Protein AF-A0A0B7BZ94-F1 (afdb_monomer)

Organism: NCBI:txid1028688

Foldseek 3Di:
DDKDKDKDQDDDPDPPDPSVDPIDIDMDDDDPADPVNVVVVPVVPLVDWDFDADPQQQGDAIDPSRCVVVVHHSVRRGRPHPVVVDDPVVPPD

Nearest PDB structures (foldseek):
  5sy7-assembly1_B  TM=7.381E-01  e=5.274E-01  Mus musculus
  8osk-assembly1_M  TM=7.341E-01  e=1.781E+00  Mus musculus

Radius of gyration: 23.03 Å; Cα contacts (8 Å, |Δi|>4): 106; chains: 1; bounding box: 46×41×57 Å

Structure (mmCIF, N/CA/C/O backbone):
data_AF-A0A0B7BZ94-F1
#
_entry.id   AF-A0A0B7BZ94-F1
#
loop_
_atom_site.group_PDB
_atom_site.id
_atom_site.type_symbol
_atom_site.label_atom_id
_atom_site.label_alt_id
_atom_site.label_comp_id
_atom_site.label_asym_id
_atom_site.label_entity_id
_atom_site.label_seq_id
_atom_site.pdbx_PDB_ins_code
_atom_site.Cartn_x
_atom_site.Cartn_y
_atom_site.Cartn_z
_atom_site.occupancy
_atom_site.B_iso_or_equiv
_atom_site.auth_seq_id
_atom_site.auth_comp_id
_atom_site.auth_asym_id
_atom_site.auth_atom_id
_atom_site.pdbx_PDB_model_num
ATOM 1 N N . MET A 1 1 ? -3.351 0.155 13.625 1.00 69.12 1 MET A N 1
ATOM 2 C CA . MET A 1 1 ? -3.599 1.293 14.537 1.00 69.12 1 MET A CA 1
ATOM 3 C C . MET A 1 1 ? -3.705 0.726 15.943 1.00 69.12 1 MET A C 1
ATOM 5 O O . MET A 1 1 ? -4.323 -0.321 16.069 1.00 69.12 1 MET A O 1
ATOM 9 N N . TYR A 1 2 ? -3.086 1.323 16.965 1.00 80.50 2 TYR A N 1
ATOM 10 C CA . TYR A 1 2 ? -3.307 0.867 18.345 1.00 80.50 2 TYR A CA 1
ATOM 11 C C . TYR A 1 2 ? -4.397 1.733 18.968 1.00 80.50 2 TYR A C 1
ATOM 13 O O . TYR A 1 2 ? -4.257 2.956 19.010 1.00 80.50 2 TYR A O 1
ATOM 21 N N . VAL A 1 3 ? -5.491 1.109 19.402 1.00 89.50 3 VAL A N 1
ATOM 22 C CA . VAL A 1 3 ? -6.649 1.801 19.976 1.00 89.50 3 VAL A CA 1
ATOM 23 C C . VAL A 1 3 ? -6.818 1.341 21.415 1.00 89.50 3 VAL A C 1
ATOM 25 O O . VAL A 1 3 ? -6.921 0.143 21.673 1.00 89.50 3 VAL A O 1
ATOM 28 N N . ARG A 1 4 ? -6.852 2.287 22.358 1.00 91.19 4 ARG A N 1
ATOM 29 C CA . ARG A 1 4 ? -7.090 2.000 23.776 1.00 91.19 4 ARG A CA 1
ATOM 30 C C . ARG A 1 4 ? -8.320 2.759 24.255 1.00 91.19 4 ARG A C 1
ATOM 32 O O . ARG A 1 4 ? -8.349 3.986 24.220 1.00 91.19 4 ARG A O 1
ATOM 39 N N . GLY A 1 5 ? -9.322 2.016 24.713 1.00 93.38 5 GLY A N 1
ATOM 40 C CA . GLY A 1 5 ? -10.567 2.557 25.253 1.00 93.38 5 GLY A CA 1
ATOM 41 C C . GLY A 1 5 ? -10.657 2.407 26.768 1.00 93.38 5 GLY A C 1
ATOM 42 O O . GLY A 1 5 ? -10.207 1.399 27.313 1.00 93.38 5 GLY A O 1
ATOM 43 N N . HIS A 1 6 ? -11.239 3.393 27.449 1.00 91.44 6 HIS A N 1
ATOM 44 C CA . HIS A 1 6 ? -11.689 3.254 28.836 1.00 91.44 6 HIS A CA 1
ATOM 45 C C . HIS A 1 6 ? -12.855 4.202 29.136 1.00 91.44 6 HIS A C 1
ATOM 47 O O . HIS A 1 6 ? -13.010 5.247 28.504 1.00 91.44 6 HIS A O 1
ATOM 53 N N . PHE A 1 7 ? -13.671 3.831 30.119 1.00 91.44 7 PHE A N 1
ATOM 54 C CA . PHE A 1 7 ? -14.714 4.698 30.653 1.00 91.44 7 PHE A CA 1
ATOM 55 C C . PHE A 1 7 ? -14.118 5.685 31.656 1.00 91.44 7 PHE A C 1
ATOM 57 O O . PHE A 1 7 ? -13.292 5.308 32.490 1.00 91.44 7 PHE A O 1
ATOM 64 N N . LYS A 1 8 ? -14.534 6.949 31.575 1.00 86.56 8 LYS A N 1
ATOM 65 C CA . LYS A 1 8 ? -14.103 8.015 32.476 1.00 86.56 8 LYS A CA 1
ATOM 66 C C . LYS A 1 8 ? -15.320 8.751 33.017 1.00 86.56 8 LYS A C 1
ATOM 68 O O . LYS A 1 8 ? -16.191 9.165 32.258 1.00 86.56 8 LYS A O 1
ATOM 73 N N . ASN A 1 9 ? -15.356 8.931 34.331 1.00 84.88 9 ASN A N 1
ATOM 74 C CA . ASN A 1 9 ? -16.380 9.741 34.975 1.00 84.88 9 ASN A CA 1
ATOM 75 C C . ASN A 1 9 ? -15.998 11.220 34.841 1.00 84.88 9 ASN A C 1
ATOM 77 O O . ASN A 1 9 ? -14.858 11.597 35.132 1.00 84.88 9 ASN A O 1
ATOM 81 N N . MET A 1 10 ? -16.929 12.045 34.365 1.00 71.94 10 MET A N 1
ATOM 82 C CA . MET A 1 10 ? -16.788 13.498 34.365 1.00 71.94 10 MET A CA 1
ATOM 83 C C . MET A 1 10 ? -17.299 14.044 35.692 1.00 71.94 10 MET A C 1
ATOM 85 O O . MET A 1 10 ? -18.498 14.055 35.946 1.00 71.94 10 MET A O 1
ATOM 89 N N . ASN A 1 11 ? -16.385 14.549 36.514 1.00 68.25 11 ASN A N 1
ATOM 90 C CA . ASN A 1 11 ? -16.761 15.398 37.635 1.00 68.25 11 ASN A CA 1
ATOM 91 C C . ASN A 1 11 ? -16.900 16.814 37.062 1.00 68.25 11 ASN A C 1
ATOM 93 O O . ASN A 1 11 ? -15.893 17.389 36.639 1.00 68.25 11 ASN A O 1
ATOM 97 N N . SER A 1 12 ? -18.116 17.362 36.964 1.00 60.72 12 SER A N 1
ATOM 98 C CA . SER A 1 12 ? -18.258 18.761 36.546 1.00 60.72 12 SER A CA 1
ATOM 99 C C . SER A 1 12 ? -17.649 19.676 37.611 1.00 60.72 12 SER A C 1
ATOM 101 O O . SER A 1 12 ? -17.781 19.443 38.810 1.00 60.72 12 SER A O 1
ATOM 103 N N . THR A 1 13 ? -16.919 20.699 37.172 1.00 59.47 13 THR A N 1
ATOM 104 C CA . THR A 1 13 ? -16.401 21.772 38.043 1.00 59.47 13 THR A CA 1
ATOM 105 C C . THR A 1 13 ? -17.358 22.974 38.064 1.00 59.47 13 THR A C 1
ATOM 107 O O . THR A 1 13 ? -17.091 23.972 38.723 1.00 59.47 13 THR A O 1
ATOM 110 N N . GLU A 1 14 ? -18.479 22.881 37.341 1.00 60.06 14 GLU A N 1
ATOM 111 C CA . GLU A 1 14 ? -19.472 23.942 37.172 1.00 60.06 14 GLU A CA 1
ATOM 112 C C . GLU A 1 14 ? -20.554 23.819 38.260 1.00 60.06 14 GLU A C 1
ATOM 114 O O . GLU A 1 14 ? -21.267 22.809 38.307 1.00 60.06 14 GLU A O 1
ATOM 119 N N . PRO A 1 15 ? -20.714 24.820 39.143 1.00 55.22 15 PRO A N 1
ATOM 120 C CA . PRO A 1 15 ? -21.735 24.778 40.177 1.00 55.22 15 PRO A CA 1
ATOM 121 C C . PRO A 1 15 ? -23.129 24.887 39.540 1.00 55.22 15 PRO A C 1
ATOM 123 O O . PRO A 1 15 ? -23.521 25.953 39.074 1.00 55.22 15 PRO A O 1
ATOM 126 N N . GLY A 1 16 ? -23.881 23.781 39.531 1.00 58.50 16 GLY A N 1
ATOM 127 C CA . GLY A 1 16 ? -25.295 23.747 39.127 1.00 58.50 16 GLY A CA 1
ATOM 128 C C . GLY A 1 16 ? -25.661 22.765 38.009 1.00 58.50 16 GLY A C 1
ATOM 129 O O . GLY A 1 16 ? -26.841 22.638 37.692 1.00 58.50 16 GLY A O 1
ATOM 130 N N . CYS A 1 17 ? -24.700 22.042 37.428 1.00 55.31 17 CYS A N 1
ATOM 131 C CA . CYS A 1 17 ? -25.000 20.989 36.456 1.00 55.31 17 CYS A CA 1
ATOM 132 C C . CYS A 1 17 ? -25.216 19.647 37.188 1.00 55.31 17 CYS A C 1
ATOM 134 O O . CYS A 1 17 ? -24.344 19.264 37.971 1.00 55.31 17 CYS A O 1
ATOM 136 N N . PRO A 1 18 ? -26.323 18.905 36.971 1.00 59.69 18 PRO A N 1
ATOM 137 C CA . PRO A 1 18 ? -26.505 17.566 37.533 1.00 59.69 18 PRO A CA 1
ATOM 138 C C . PRO A 1 18 ? -25.581 16.587 36.796 1.00 59.69 18 PRO A C 1
ATOM 140 O O . PRO A 1 18 ? -26.002 15.841 35.918 1.00 59.69 18 PRO A O 1
ATOM 143 N N . SER A 1 19 ? -24.286 16.643 37.101 1.00 58.12 19 SER A N 1
ATOM 144 C CA . SER A 1 19 ? -23.260 15.807 36.472 1.00 58.12 19 SER A CA 1
ATOM 145 C C . SER A 1 19 ? -22.921 14.567 37.290 1.00 58.12 19 SER A C 1
ATOM 147 O O . SER A 1 19 ? -21.958 13.874 36.957 1.00 58.12 19 SER A O 1
ATOM 149 N N . ASP A 1 20 ? -23.644 14.312 38.382 1.00 58.34 20 ASP A N 1
ATOM 150 C CA . ASP A 1 20 ? -23.465 13.105 39.176 1.00 58.34 20 ASP A CA 1
ATOM 151 C C . ASP A 1 20 ? -23.793 11.912 38.274 1.00 58.34 20 ASP A C 1
ATOM 153 O O . ASP A 1 20 ? -24.953 11.615 37.998 1.00 58.34 20 ASP A O 1
ATOM 157 N N . ASN A 1 21 ? -22.735 11.254 37.792 1.00 62.16 21 ASN A N 1
ATOM 158 C CA . ASN A 1 21 ? -22.726 10.037 36.972 1.00 62.16 21 ASN A CA 1
ATOM 159 C C . ASN A 1 21 ? -22.665 10.209 35.446 1.00 62.16 21 ASN A C 1
ATOM 161 O O . ASN A 1 21 ? -23.045 9.286 34.721 1.00 62.16 21 ASN A O 1
ATOM 165 N N . GLN A 1 22 ? -22.121 11.311 34.917 1.00 72.19 22 GLN A N 1
ATOM 166 C CA . GLN A 1 22 ? -21.819 11.345 33.483 1.00 72.19 22 GLN A CA 1
ATOM 167 C C . GLN A 1 22 ? -20.556 10.516 33.180 1.00 72.19 22 GLN A C 1
ATOM 169 O O . GLN A 1 22 ? -19.422 10.954 33.381 1.00 72.19 22 GLN A O 1
ATOM 174 N N . CYS A 1 23 ? -20.759 9.280 32.722 1.00 81.31 23 CYS A N 1
ATOM 175 C CA . CYS A 1 23 ? -19.697 8.377 32.292 1.00 81.31 23 CYS A CA 1
ATOM 176 C C . CYS A 1 23 ? -19.516 8.481 30.775 1.00 81.31 23 CYS A C 1
ATOM 178 O O . CYS A 1 23 ? -20.456 8.242 30.016 1.00 81.31 23 CYS A O 1
ATOM 180 N N . VAL A 1 24 ? -18.315 8.836 30.323 1.00 85.81 24 VAL A N 1
ATOM 181 C CA . VAL A 1 24 ? -17.984 8.917 28.897 1.00 85.81 24 VAL A CA 1
ATOM 182 C C . VAL A 1 24 ? -17.003 7.817 28.523 1.00 85.81 24 VAL A C 1
ATOM 184 O O . VAL A 1 24 ? -16.065 7.521 29.265 1.00 85.81 24 VAL A O 1
ATOM 187 N N . PHE A 1 25 ? -17.200 7.205 27.358 1.00 89.94 25 PHE A N 1
ATOM 188 C CA . PHE A 1 25 ? -16.200 6.318 26.777 1.00 89.94 25 PHE A CA 1
ATOM 189 C C . PHE A 1 25 ? -15.178 7.154 26.013 1.00 89.94 25 PHE A C 1
ATOM 191 O O . PHE A 1 25 ? -15.526 7.862 25.068 1.00 89.94 25 PHE A O 1
ATOM 198 N N . MET A 1 26 ? -13.915 7.071 26.418 1.00 91.62 26 MET A N 1
ATOM 199 C CA . MET A 1 26 ? -12.818 7.743 25.740 1.00 91.62 26 MET A CA 1
ATOM 200 C C . MET A 1 26 ? -11.941 6.705 25.051 1.00 91.62 26 MET A C 1
ATOM 202 O O . MET A 1 26 ? -11.430 5.784 25.693 1.00 91.62 26 MET A O 1
ATOM 206 N N . ALA A 1 27 ? -11.737 6.886 23.749 1.00 93.19 27 ALA A N 1
ATOM 207 C CA . ALA A 1 27 ? -10.789 6.110 22.966 1.00 93.19 27 ALA A CA 1
ATOM 208 C C . ALA A 1 27 ? -9.630 7.003 22.525 1.00 93.19 27 ALA A C 1
ATOM 210 O O . ALA A 1 27 ? -9.844 8.088 21.985 1.00 93.19 27 ALA A O 1
ATOM 211 N N . THR A 1 28 ? -8.403 6.538 22.747 1.00 91.00 28 THR A N 1
ATOM 212 C CA . THR A 1 28 ? -7.207 7.140 22.162 1.00 91.00 28 THR A CA 1
ATOM 213 C C . THR A 1 28 ? -6.684 6.249 21.049 1.00 91.00 28 THR A C 1
ATOM 215 O O . THR A 1 28 ? -6.585 5.027 21.193 1.00 91.00 28 THR A O 1
ATOM 218 N N . CYS A 1 29 ? -6.354 6.878 19.926 1.00 89.56 29 CYS A N 1
ATOM 219 C CA . CYS A 1 29 ? -5.807 6.205 18.761 1.00 89.56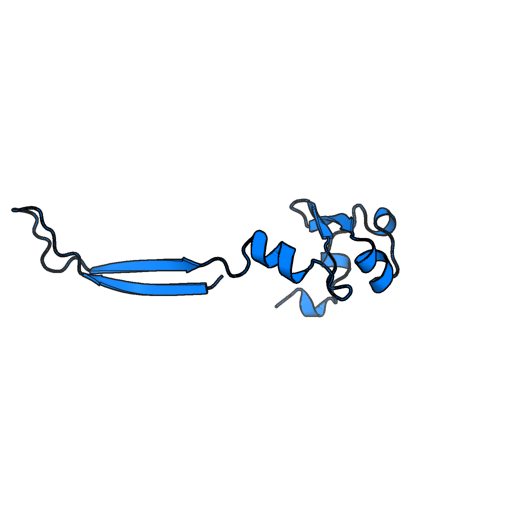 29 CYS A CA 1
ATOM 220 C C . CYS A 1 29 ? -4.362 6.649 18.565 1.00 89.56 29 CYS A C 1
ATOM 222 O O . CYS A 1 29 ? -4.107 7.826 18.313 1.00 89.56 29 CYS A O 1
ATOM 224 N N . SER A 1 30 ? -3.431 5.701 18.638 1.00 84.06 30 SER A N 1
ATOM 225 C CA . SER A 1 30 ? -2.026 5.944 18.319 1.00 84.06 30 SER A CA 1
ATOM 226 C C . SER A 1 30 ? -1.710 5.401 16.920 1.00 84.06 30 SER A C 1
ATOM 228 O O . SER A 1 30 ? -2.022 4.233 16.627 1.00 84.06 30 SER A O 1
ATOM 230 N N . PRO A 1 31 ? -1.095 6.209 16.033 1.00 77.94 31 PRO A N 1
ATOM 231 C CA . PRO A 1 31 ? -0.615 5.711 14.751 1.00 77.94 31 PRO A CA 1
ATOM 232 C C . PRO A 1 31 ? 0.456 4.639 15.000 1.00 77.94 31 PRO A C 1
ATOM 234 O O . PRO A 1 31 ? 1.363 4.845 15.798 1.00 77.94 31 PRO A O 1
ATOM 237 N N . LEU A 1 32 ? 0.348 3.481 14.335 1.00 71.31 32 LEU A N 1
ATOM 238 C CA . LEU A 1 32 ? 1.356 2.411 14.465 1.00 71.31 32 LEU A CA 1
ATOM 239 C C . LEU A 1 32 ? 2.646 2.730 13.706 1.00 71.31 32 LEU A C 1
ATOM 241 O O . LEU A 1 32 ? 3.708 2.233 14.053 1.00 71.31 32 LEU A O 1
ATOM 245 N N . ILE A 1 33 ? 2.539 3.530 12.649 1.00 68.19 33 ILE A N 1
ATOM 246 C CA . ILE A 1 33 ? 3.644 3.909 11.781 1.00 68.19 33 ILE A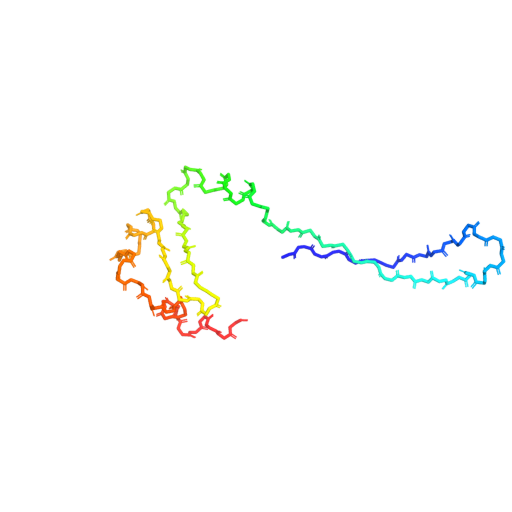 CA 1
ATOM 247 C C . ILE A 1 33 ? 3.519 5.417 11.596 1.00 68.19 33 ILE A C 1
ATOM 249 O O . ILE A 1 33 ? 2.597 5.880 10.923 1.00 68.19 33 ILE A O 1
ATOM 253 N N . THR A 1 34 ? 4.399 6.190 12.229 1.00 68.81 34 THR A N 1
ATOM 254 C CA . THR A 1 34 ? 4.538 7.615 11.902 1.00 68.81 34 THR A CA 1
ATOM 255 C C . THR A 1 34 ? 5.382 7.760 10.631 1.00 68.81 34 THR A C 1
ATOM 257 O O . THR A 1 34 ? 6.162 6.853 10.318 1.00 68.81 34 THR A O 1
ATOM 260 N N . PRO A 1 35 ? 5.250 8.865 9.874 1.00 65.19 35 PRO A N 1
ATOM 261 C CA . PRO A 1 35 ? 6.088 9.122 8.701 1.00 65.19 35 PRO A CA 1
ATOM 262 C C . PRO A 1 35 ? 7.584 8.997 9.017 1.00 65.19 35 PRO A C 1
ATOM 264 O O . PRO A 1 35 ? 8.305 8.327 8.282 1.00 65.19 35 PRO A O 1
ATOM 267 N N . ASP A 1 36 ? 8.007 9.519 10.170 1.00 65.62 36 ASP A N 1
ATOM 268 C CA . ASP A 1 36 ? 9.400 9.483 10.626 1.00 65.62 36 ASP A CA 1
ATOM 269 C C . ASP A 1 36 ? 9.883 8.054 10.922 1.00 65.62 36 ASP A C 1
ATOM 271 O O . ASP A 1 36 ? 10.999 7.679 10.560 1.00 65.62 36 ASP A O 1
ATOM 275 N N . ILE A 1 37 ? 9.036 7.221 11.544 1.00 65.75 37 ILE A N 1
ATOM 276 C CA . ILE A 1 37 ? 9.340 5.805 11.811 1.00 65.75 37 ILE A CA 1
ATOM 277 C C . ILE A 1 37 ? 9.395 5.023 10.493 1.00 65.75 37 ILE A C 1
ATOM 279 O O . ILE A 1 37 ? 10.294 4.209 10.292 1.00 65.75 37 ILE A O 1
ATOM 283 N N . LYS A 1 38 ? 8.474 5.295 9.560 1.00 65.00 38 LYS A N 1
ATOM 284 C CA . LYS A 1 38 ? 8.452 4.670 8.229 1.00 65.00 38 LYS A CA 1
ATOM 285 C C . LYS A 1 38 ? 9.693 5.018 7.417 1.00 65.00 38 LYS A C 1
ATOM 287 O O . LYS A 1 38 ? 10.177 4.191 6.654 1.00 65.00 38 LYS A O 1
ATOM 292 N N . GLU A 1 39 ? 10.183 6.245 7.528 1.00 66.88 39 GLU A N 1
ATOM 293 C CA . GLU A 1 39 ? 11.372 6.665 6.804 1.00 66.88 39 GLU A CA 1
ATOM 294 C C . GLU A 1 39 ? 12.636 6.043 7.402 1.00 66.88 39 GLU A C 1
ATOM 296 O O . GLU A 1 39 ? 13.390 5.412 6.663 1.00 66.88 39 GLU A O 1
ATOM 301 N N . ASN A 1 40 ? 12.798 6.092 8.728 1.00 65.00 40 ASN A N 1
ATOM 302 C CA . ASN A 1 40 ? 13.948 5.501 9.422 1.00 65.00 40 ASN A CA 1
ATOM 303 C C . ASN A 1 40 ? 14.039 3.973 9.273 1.00 65.00 40 ASN A C 1
ATOM 305 O O . ASN A 1 40 ? 15.134 3.446 9.118 1.00 65.00 40 ASN A O 1
ATOM 309 N N . LEU A 1 41 ? 12.913 3.246 9.275 1.00 66.75 41 LEU A N 1
ATOM 310 C CA . LEU A 1 41 ? 12.915 1.783 9.092 1.00 66.75 41 LEU A CA 1
ATOM 311 C C . LEU A 1 41 ? 13.336 1.343 7.683 1.00 66.75 41 LEU A C 1
ATOM 313 O O . LEU A 1 41 ? 13.750 0.198 7.492 1.00 66.75 41 LEU A O 1
ATOM 317 N N . VAL A 1 42 ? 13.189 2.224 6.692 1.00 67.12 42 VAL A N 1
ATOM 318 C CA . VAL A 1 42 ? 13.463 1.909 5.284 1.00 67.12 42 VAL A CA 1
ATOM 319 C C . VAL A 1 42 ? 14.801 2.490 4.823 1.00 67.12 42 VAL A C 1
ATOM 321 O O . VAL A 1 42 ? 15.388 1.991 3.864 1.00 67.12 42 VAL A O 1
ATOM 324 N N . GLN A 1 43 ? 15.327 3.511 5.504 1.00 67.12 43 GLN A N 1
ATOM 325 C CA . GLN A 1 43 ? 16.669 4.020 5.238 1.00 67.12 43 GLN A CA 1
ATOM 326 C C . GLN A 1 43 ? 17.706 2.913 5.501 1.00 67.12 43 GLN A C 1
ATOM 328 O O . GLN A 1 43 ? 17.790 2.354 6.589 1.00 67.12 43 GLN A O 1
ATOM 333 N N . ASN A 1 44 ? 18.482 2.576 4.466 1.00 71.62 44 ASN A N 1
ATOM 334 C CA . ASN A 1 44 ? 19.510 1.523 4.440 1.00 71.62 44 ASN A CA 1
ATOM 335 C C . ASN A 1 44 ? 19.019 0.068 4.558 1.00 71.62 44 ASN A C 1
ATOM 337 O O . ASN A 1 44 ? 19.844 -0.844 4.535 1.00 71.62 44 ASN A O 1
ATOM 341 N N . ASN A 1 45 ? 17.708 -0.181 4.618 1.00 82.44 45 ASN A N 1
ATOM 342 C CA . ASN A 1 45 ? 17.178 -1.541 4.596 1.00 82.44 45 ASN A CA 1
ATOM 343 C C . ASN A 1 45 ? 16.85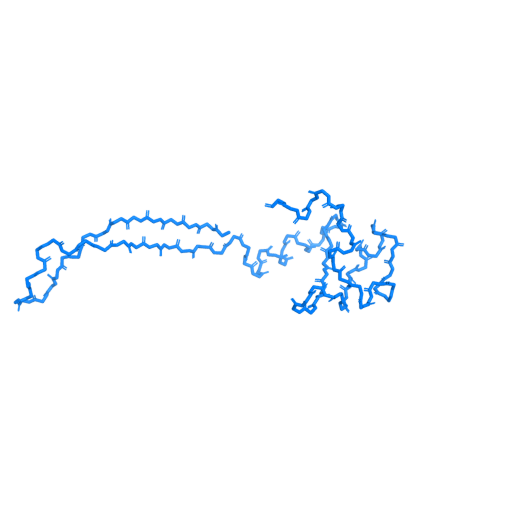4 -1.976 3.159 1.00 82.44 45 ASN A C 1
ATOM 345 O O . ASN A 1 45 ? 15.789 -1.674 2.624 1.00 82.44 45 ASN A O 1
ATOM 349 N N . THR A 1 46 ? 17.765 -2.720 2.528 1.00 86.88 46 THR A N 1
ATOM 350 C CA . THR A 1 46 ? 17.589 -3.205 1.148 1.00 86.88 46 THR A 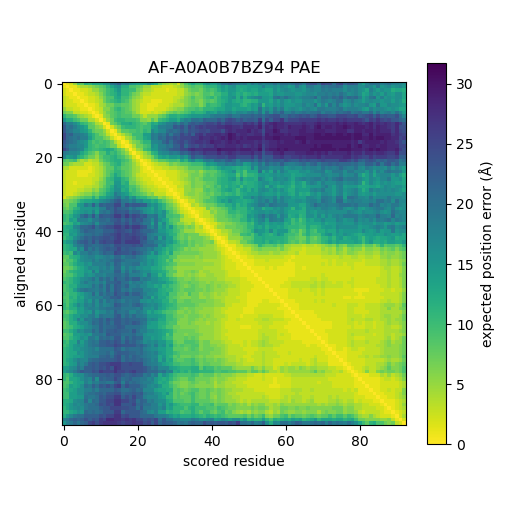CA 1
ATOM 351 C C . THR A 1 46 ? 16.515 -4.283 1.011 1.00 86.88 46 THR A C 1
ATOM 353 O O . THR A 1 46 ? 16.063 -4.529 -0.109 1.00 86.88 46 THR A O 1
ATOM 356 N N . MET A 1 47 ? 16.069 -4.879 2.121 1.00 86.81 47 MET A N 1
ATOM 357 C CA . MET A 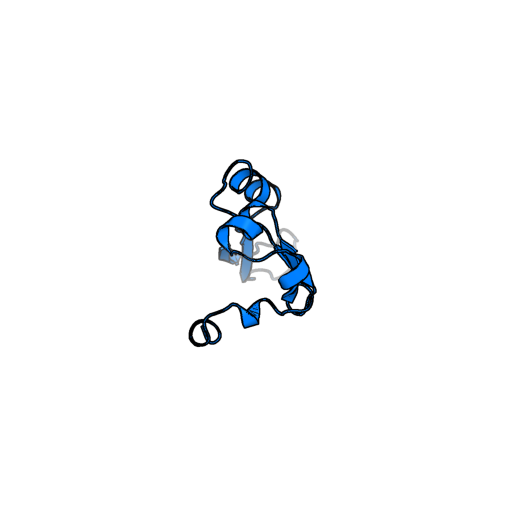1 47 ? 14.999 -5.880 2.159 1.00 86.81 47 MET A CA 1
ATOM 358 C C . MET A 1 47 ? 13.600 -5.255 2.188 1.00 86.81 47 MET A C 1
ATOM 360 O O . MET A 1 47 ? 12.613 -5.971 2.058 1.00 86.81 47 MET A O 1
ATOM 364 N N . VAL A 1 48 ? 13.494 -3.930 2.346 1.00 86.25 48 VAL A N 1
ATOM 365 C CA . VAL A 1 48 ? 12.214 -3.215 2.346 1.00 86.25 48 VAL A CA 1
ATOM 366 C C . VAL A 1 48 ? 12.171 -2.246 1.176 1.00 86.25 48 VAL A C 1
ATOM 368 O O . VAL A 1 48 ? 12.998 -1.343 1.067 1.00 86.25 48 VAL A O 1
ATOM 371 N N . PHE A 1 49 ? 11.187 -2.403 0.297 1.00 88.31 49 PHE A N 1
ATOM 372 C CA . PHE A 1 49 ? 10.969 -1.509 -0.838 1.00 88.31 49 PHE A CA 1
ATOM 373 C C . PHE A 1 49 ? 9.717 -0.648 -0.641 1.00 88.31 49 PHE A C 1
ATOM 375 O O . PHE A 1 49 ? 8.890 -0.898 0.237 1.00 88.31 49 PHE A O 1
ATOM 382 N N . LYS A 1 50 ? 9.600 0.412 -1.443 1.00 88.25 50 LYS A N 1
ATOM 383 C CA . LYS A 1 50 ? 8.470 1.346 -1.416 1.00 88.25 50 LYS A CA 1
ATOM 384 C C . LYS A 1 5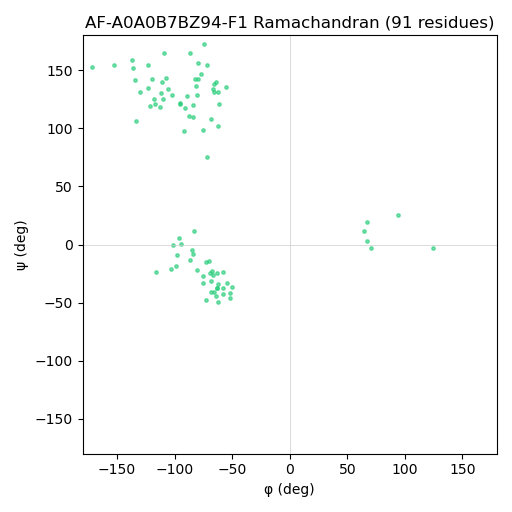0 ? 7.772 1.347 -2.772 1.00 88.25 50 LYS A C 1
ATOM 386 O O . LYS A 1 50 ? 8.431 1.318 -3.808 1.00 88.25 50 LYS A O 1
ATOM 391 N N . THR A 1 51 ? 6.450 1.456 -2.747 1.00 91.56 51 THR A N 1
ATOM 392 C CA . THR A 1 51 ? 5.601 1.645 -3.927 1.00 91.56 51 THR A CA 1
ATOM 393 C C . THR A 1 51 ? 4.756 2.906 -3.777 1.00 91.56 51 THR A C 1
ATOM 395 O O . THR A 1 51 ? 4.471 3.358 -2.664 1.00 91.56 51 THR A O 1
ATOM 398 N N . VAL A 1 52 ? 4.363 3.492 -4.906 1.00 92.38 52 VAL A N 1
ATOM 399 C CA . VAL A 1 52 ? 3.461 4.648 -4.986 1.00 92.38 52 VAL A CA 1
ATOM 400 C C . VAL A 1 52 ? 2.271 4.258 -5.850 1.00 92.38 52 VAL A C 1
ATOM 402 O O . VAL A 1 52 ? 2.456 3.661 -6.909 1.00 92.38 52 VAL A O 1
ATOM 405 N N . HIS A 1 53 ? 1.061 4.597 -5.407 1.00 94.44 53 HIS A N 1
ATOM 406 C CA . HIS A 1 53 ? -0.184 4.191 -6.058 1.00 94.44 53 HIS A CA 1
ATOM 407 C C . HIS A 1 53 ? -1.195 5.335 -6.130 1.00 94.44 53 HIS A C 1
ATOM 409 O O . HIS A 1 53 ? -1.148 6.280 -5.339 1.00 94.44 53 HIS A O 1
ATOM 415 N N . LYS A 1 54 ? -2.143 5.209 -7.059 1.00 94.94 54 LYS A N 1
ATOM 416 C CA . LYS A 1 54 ? -3.421 5.930 -7.041 1.00 94.94 54 LYS A CA 1
ATOM 417 C C . LYS A 1 54 ? -4.363 5.333 -5.983 1.00 94.94 54 LYS A C 1
ATOM 419 O O . LYS A 1 54 ? -4.088 4.282 -5.410 1.00 94.94 54 LYS A O 1
ATOM 424 N N . LEU A 1 55 ? -5.500 5.993 -5.747 1.00 94.00 55 LEU A N 1
ATOM 425 C CA . LEU A 1 55 ? -6.515 5.535 -4.783 1.00 94.00 55 LEU A CA 1
ATOM 426 C C . LEU A 1 55 ? -7.157 4.186 -5.151 1.00 94.00 55 LEU A C 1
ATOM 428 O O . LEU A 1 55 ? -7.613 3.475 -4.266 1.00 94.00 55 LEU A O 1
ATOM 432 N N . ASP A 1 56 ? -7.164 3.818 -6.431 1.00 93.38 56 ASP A N 1
ATOM 433 C CA . ASP A 1 56 ? -7.614 2.512 -6.941 1.00 93.38 56 ASP A CA 1
ATOM 434 C C . ASP A 1 56 ? -6.519 1.425 -6.863 1.00 93.38 56 ASP A C 1
ATOM 436 O O . ASP A 1 56 ? -6.639 0.357 -7.466 1.00 93.38 56 ASP A O 1
ATOM 440 N N . MET A 1 57 ? -5.424 1.711 -6.151 1.00 93.62 57 MET A N 1
ATOM 441 C CA . MET A 1 57 ? -4.237 0.865 -6.017 1.00 93.62 57 MET A CA 1
ATOM 442 C C . MET A 1 57 ? -3.456 0.626 -7.319 1.00 93.62 57 MET A C 1
ATOM 444 O O . MET A 1 57 ? -2.528 -0.188 -7.334 1.00 93.62 57 MET A O 1
ATOM 448 N N . SER A 1 58 ? -3.745 1.367 -8.393 1.00 94.69 58 SER A N 1
ATOM 449 C CA . SER A 1 58 ? -2.937 1.340 -9.615 1.00 94.69 58 SER A CA 1
ATOM 450 C C . SER A 1 58 ? -1.536 1.903 -9.362 1.00 94.69 58 SER A C 1
ATOM 452 O O . SER A 1 58 ? -1.406 2.989 -8.788 1.00 94.69 58 SER A O 1
ATOM 454 N N . PHE A 1 59 ? -0.485 1.196 -9.792 1.00 94.62 59 PHE A N 1
ATOM 455 C CA . PHE A 1 59 ? 0.901 1.633 -9.583 1.00 94.62 59 PHE A CA 1
ATOM 456 C C . PHE A 1 59 ? 1.218 2.940 -10.326 1.00 94.62 59 PHE A C 1
ATOM 458 O O . PHE A 1 59 ? 0.835 3.149 -11.480 1.00 94.62 59 PHE A O 1
ATOM 465 N N . LEU A 1 60 ? 1.968 3.799 -9.637 1.00 94.94 60 LEU A N 1
ATOM 466 C CA . LEU A 1 60 ? 2.603 5.012 -10.153 1.00 94.94 60 LEU A CA 1
ATOM 467 C C . LEU A 1 60 ? 4.134 4.939 -10.085 1.00 94.94 60 LEU A C 1
ATOM 469 O O . LEU A 1 60 ? 4.802 5.662 -10.815 1.00 94.94 60 LEU A O 1
ATOM 473 N N . GLY A 1 61 ? 4.692 4.118 -9.190 1.00 92.81 61 GLY A N 1
ATOM 474 C CA . GLY A 1 61 ? 6.136 4.047 -8.978 1.00 92.81 61 GLY A CA 1
ATOM 475 C C . GLY A 1 61 ? 6.572 2.909 -8.059 1.00 92.81 61 GLY A C 1
ATOM 476 O O . GLY A 1 61 ? 5.827 2.509 -7.161 1.00 92.81 61 GLY A O 1
ATOM 477 N N . LEU A 1 62 ? 7.804 2.438 -8.257 1.00 92.88 62 LEU A N 1
ATOM 478 C CA . LEU A 1 62 ? 8.478 1.425 -7.443 1.00 92.88 62 LEU A CA 1
ATOM 479 C C . LEU A 1 62 ? 9.919 1.878 -7.140 1.00 92.88 62 LEU A C 1
ATOM 481 O O . LEU A 1 62 ? 10.584 2.486 -7.978 1.00 92.88 62 LEU A O 1
ATOM 485 N N . SER A 1 63 ? 10.422 1.622 -5.930 1.00 91.62 63 SER A N 1
ATOM 486 C CA . SER A 1 63 ? 11.824 1.907 -5.593 1.00 91.62 63 SER A CA 1
ATOM 487 C C . SER A 1 63 ? 12.784 0.928 -6.280 1.00 91.62 63 SER A C 1
ATOM 489 O O . SER A 1 63 ? 12.429 -0.212 -6.562 1.00 91.62 63 SER A O 1
ATOM 491 N N . LYS A 1 64 ? 14.043 1.330 -6.502 1.00 90.75 64 LYS A N 1
ATOM 492 C CA . LYS A 1 64 ? 15.032 0.517 -7.242 1.00 90.75 64 LYS A CA 1
ATOM 493 C C . LYS A 1 64 ? 15.298 -0.869 -6.657 1.00 90.75 64 LYS A C 1
ATOM 495 O O . LYS A 1 64 ? 15.460 -1.828 -7.401 1.00 90.75 64 LYS A O 1
ATOM 500 N N . ASN A 1 65 ? 15.316 -0.995 -5.335 1.00 91.31 65 ASN A N 1
ATOM 501 C CA . ASN A 1 65 ? 15.409 -2.305 -4.694 1.00 91.31 65 ASN A CA 1
ATOM 502 C C . ASN A 1 65 ? 14.139 -3.146 -4.892 1.00 91.31 65 ASN A C 1
ATOM 504 O O . ASN A 1 65 ? 14.232 -4.361 -4.989 1.00 91.31 65 ASN A O 1
ATOM 508 N N . GLY A 1 66 ? 12.970 -2.514 -4.997 1.00 91.31 66 GLY A N 1
ATOM 509 C CA . GLY A 1 66 ? 11.733 -3.187 -5.376 1.00 91.31 66 GLY A CA 1
ATOM 510 C C . GLY A 1 66 ? 11.804 -3.742 -6.795 1.00 91.31 66 GLY A C 1
ATOM 511 O O . GLY A 1 66 ? 11.467 -4.903 -6.991 1.00 91.31 66 GLY A O 1
ATOM 512 N N . GLU A 1 67 ? 12.317 -2.962 -7.756 1.00 93.50 67 GLU A N 1
ATOM 513 C CA . GLU A 1 67 ? 12.525 -3.442 -9.135 1.00 93.50 67 GLU A CA 1
ATOM 514 C C . GLU A 1 67 ? 13.453 -4.666 -9.164 1.00 93.50 67 GLU A C 1
ATOM 516 O O . GLU A 1 67 ? 13.176 -5.655 -9.839 1.00 93.50 67 GLU A O 1
ATOM 521 N N . PHE A 1 68 ? 14.527 -4.628 -8.368 1.00 93.19 68 PHE A N 1
ATOM 522 C CA . PHE A 1 68 ? 15.462 -5.743 -8.227 1.00 93.19 68 PHE A CA 1
ATOM 523 C C . PHE A 1 68 ? 14.804 -7.006 -7.648 1.00 93.19 68 PHE A C 1
ATOM 525 O O . PHE A 1 68 ? 14.965 -8.085 -8.212 1.00 93.19 68 PHE A O 1
ATOM 532 N N . HIS A 1 69 ? 14.063 -6.888 -6.541 1.00 92.12 69 HIS A N 1
ATOM 533 C CA . HIS A 1 69 ? 13.475 -8.048 -5.856 1.00 92.12 69 HIS A CA 1
ATOM 534 C C . HIS A 1 69 ? 12.251 -8.624 -6.575 1.00 92.12 69 HIS A C 1
ATOM 536 O O . HIS A 1 69 ? 12.038 -9.831 -6.527 1.00 92.12 69 HIS A O 1
ATOM 542 N N . LEU A 1 70 ? 11.448 -7.785 -7.236 1.00 90.50 70 LEU A N 1
ATOM 543 C CA . LEU A 1 70 ? 10.246 -8.218 -7.959 1.00 90.50 70 LEU A CA 1
ATOM 544 C C . LEU A 1 70 ? 10.536 -8.654 -9.401 1.00 90.50 70 LEU A C 1
ATOM 546 O O . LEU A 1 70 ? 9.663 -9.231 -10.045 1.00 90.50 70 LEU A O 1
ATOM 550 N N . GLY A 1 71 ? 11.729 -8.361 -9.928 1.00 92.44 71 GLY A N 1
ATOM 551 C CA . GLY A 1 71 ? 12.117 -8.723 -11.292 1.00 92.44 71 GLY A CA 1
ATOM 552 C C . GLY A 1 71 ? 11.328 -7.995 -12.386 1.00 92.44 71 GLY A C 1
ATOM 553 O O . GLY A 1 71 ? 11.289 -8.463 -13.520 1.00 92.44 71 GLY A O 1
ATOM 554 N N . CYS A 1 72 ? 10.693 -6.869 -12.058 1.00 91.38 72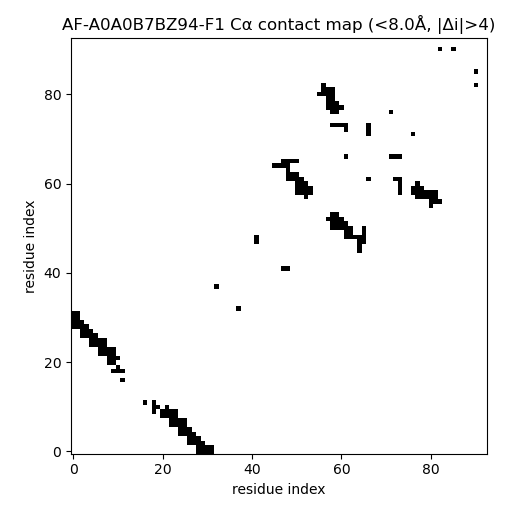 CYS A N 1
ATOM 555 C CA . CYS A 1 72 ? 9.953 -6.025 -12.994 1.00 91.38 72 CYS A CA 1
ATOM 556 C C . CYS A 1 72 ? 10.276 -4.551 -12.752 1.00 91.38 72 CYS A C 1
ATOM 558 O O . CYS A 1 72 ? 10.630 -4.143 -11.645 1.00 91.38 72 CYS A O 1
ATOM 560 N N . THR A 1 73 ? 10.182 -3.746 -13.801 1.00 93.88 73 THR A N 1
ATOM 561 C CA . THR A 1 73 ? 10.426 -2.307 -13.719 1.00 93.88 73 THR A CA 1
ATOM 562 C C . THR A 1 73 ? 9.163 -1.560 -13.311 1.00 93.88 73 THR A C 1
ATOM 564 O O . THR A 1 73 ? 8.049 -2.081 -13.387 1.00 93.88 73 THR A O 1
ATOM 567 N N . THR A 1 74 ? 9.328 -0.300 -12.905 1.00 92.94 74 THR A N 1
ATOM 568 C CA . THR A 1 74 ? 8.190 0.600 -12.701 1.00 92.94 74 THR A CA 1
ATOM 569 C C . THR A 1 74 ? 7.280 0.624 -13.929 1.00 92.94 74 THR A C 1
ATOM 571 O O . THR A 1 74 ? 6.073 0.466 -13.766 1.00 92.94 74 THR A O 1
ATOM 574 N N . ASP A 1 75 ? 7.853 0.747 -15.130 1.00 93.62 75 ASP A N 1
ATOM 575 C CA . ASP A 1 75 ? 7.121 0.851 -16.399 1.00 93.62 75 ASP A CA 1
ATOM 576 C C . ASP A 1 75 ? 6.273 -0.395 -16.698 1.00 93.62 75 ASP A C 1
ATOM 578 O O . ASP A 1 75 ? 5.158 -0.269 -17.202 1.00 93.62 75 ASP A O 1
ATOM 582 N N . ASP A 1 76 ? 6.742 -1.584 -16.302 1.00 90.75 76 ASP A N 1
ATOM 583 C CA . ASP A 1 76 ? 5.997 -2.844 -16.454 1.00 90.75 76 ASP A CA 1
ATOM 584 C C . ASP A 1 76 ? 4.733 -2.901 -15.577 1.00 90.75 76 ASP A C 1
ATOM 586 O O . ASP A 1 76 ? 3.776 -3.626 -15.881 1.00 90.75 76 ASP A O 1
ATOM 590 N N . LEU A 1 77 ? 4.738 -2.156 -14.466 1.00 90.38 77 LEU A N 1
ATOM 591 C CA . LEU A 1 77 ? 3.676 -2.144 -13.464 1.00 90.3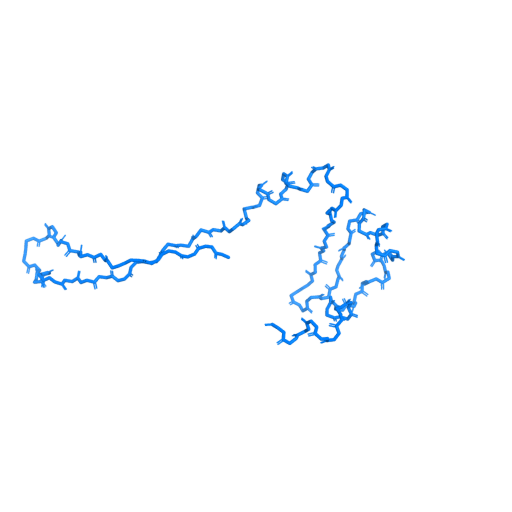8 77 LEU A CA 1
ATOM 592 C C . LEU A 1 77 ? 2.707 -0.970 -13.611 1.00 90.38 77 LEU A C 1
ATOM 594 O O . LEU A 1 77 ? 1.605 -1.047 -13.060 1.00 90.38 77 LEU A O 1
ATOM 598 N N . ILE A 1 78 ? 3.064 0.101 -14.331 1.00 87.69 78 ILE A N 1
ATOM 599 C CA . ILE A 1 78 ? 2.180 1.266 -14.493 1.00 87.69 78 ILE A CA 1
ATOM 600 C C . ILE A 1 78 ? 0.827 0.800 -15.049 1.00 87.69 78 ILE A C 1
ATOM 602 O O . ILE A 1 78 ? 0.748 -0.008 -15.971 1.00 87.69 78 ILE A O 1
ATOM 606 N N . GLN A 1 79 ? -0.256 1.326 -14.473 1.00 81.94 79 GLN A N 1
ATOM 607 C CA . GLN A 1 79 ? -1.653 0.983 -14.795 1.00 81.94 79 GLN A CA 1
ATOM 608 C C . GLN A 1 79 ? -2.122 -0.415 -14.365 1.00 81.94 79 GLN A C 1
ATOM 610 O O . GLN A 1 79 ? -3.308 -0.710 -14.503 1.00 81.94 79 GLN A O 1
ATOM 615 N N . ARG A 1 80 ? -1.258 -1.262 -13.796 1.00 92.00 80 ARG A N 1
ATOM 616 C CA . ARG A 1 80 ? -1.710 -2.475 -13.103 1.00 92.00 80 ARG A CA 1
ATOM 617 C C . ARG A 1 80 ? -2.138 -2.119 -11.687 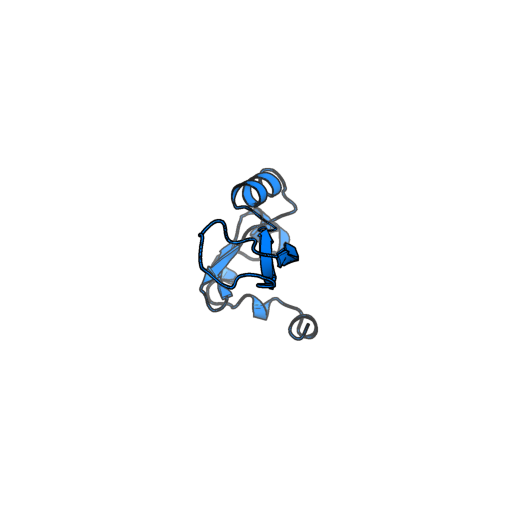1.00 92.00 80 ARG A C 1
ATOM 619 O O . ARG A 1 80 ? -1.510 -1.288 -11.032 1.00 92.00 80 ARG A O 1
ATOM 626 N N . SER A 1 81 ? -3.196 -2.758 -11.198 1.00 92.38 81 SER A N 1
ATOM 627 C CA . SER A 1 81 ? -3.575 -2.654 -9.789 1.00 92.38 81 SER A CA 1
ATOM 628 C C . SER A 1 81 ? -2.694 -3.567 -8.944 1.00 92.38 81 SER A C 1
ATOM 630 O O . SER A 1 81 ? -2.385 -4.686 -9.358 1.00 92.38 81 SER A O 1
ATOM 632 N N . TRP A 1 82 ? -2.326 -3.123 -7.744 1.00 92.25 82 TRP A N 1
ATOM 633 C CA . TRP A 1 82 ? -1.600 -3.936 -6.765 1.00 92.25 82 TRP A CA 1
ATOM 634 C C . TRP A 1 82 ? -2.248 -5.307 -6.522 1.00 92.25 82 TRP A C 1
ATOM 636 O O . TRP A 1 82 ? -1.538 -6.305 -6.440 1.00 92.25 82 TRP A O 1
ATOM 646 N N . TYR A 1 83 ? -3.585 -5.377 -6.527 1.00 91.25 83 TYR A N 1
ATOM 647 C CA . TYR A 1 83 ? -4.334 -6.628 -6.363 1.00 91.25 83 TYR A CA 1
ATOM 648 C C . TYR A 1 83 ? -4.001 -7.695 -7.416 1.00 91.25 83 TYR A C 1
ATOM 650 O O . TYR A 1 83 ? -4.173 -8.876 -7.153 1.00 91.25 83 TYR A O 1
ATOM 658 N N . SER A 1 84 ? -3.495 -7.310 -8.594 1.00 89.19 84 SER A N 1
ATOM 659 C CA . SER A 1 84 ? -3.090 -8.267 -9.636 1.00 89.19 84 SER A CA 1
ATOM 660 C C . SER A 1 84 ? -1.800 -9.031 -9.321 1.00 89.19 84 SER A C 1
ATOM 662 O O . SER A 1 84 ? -1.506 -10.015 -9.995 1.00 89.19 84 SER A O 1
ATOM 664 N N . LEU A 1 85 ? -1.023 -8.571 -8.335 1.00 88.06 85 LEU A N 1
ATOM 665 C CA . LEU A 1 85 ? 0.208 -9.227 -7.887 1.00 88.06 85 LEU A CA 1
ATOM 666 C C . LEU A 1 85 ? -0.007 -10.094 -6.645 1.00 88.06 85 LEU A C 1
ATOM 668 O O . LEU A 1 85 ? 0.911 -10.806 -6.242 1.00 88.06 85 LEU A O 1
ATOM 672 N N . LEU A 1 86 ? -1.182 -10.005 -6.021 1.00 88.19 86 LEU A N 1
ATOM 673 C CA . LEU A 1 86 ? -1.524 -10.848 -4.889 1.00 88.19 86 LEU A CA 1
ATOM 674 C C . LEU A 1 86 ? -1.898 -12.248 -5.354 1.00 88.19 86 LEU A C 1
ATOM 676 O O . LEU A 1 86 ? -2.506 -12.436 -6.410 1.00 88.19 86 LEU A O 1
ATOM 680 N N . TYR A 1 87 ? -1.566 -13.224 -4.518 1.00 88.31 87 TYR A N 1
ATOM 681 C CA . TYR A 1 87 ? -2.103 -14.560 -4.671 1.00 88.31 87 TYR A CA 1
ATOM 682 C C . TYR A 1 87 ? -3.621 -14.508 -4.390 1.00 88.31 87 TYR A C 1
ATOM 684 O O . TYR A 1 87 ? -4.024 -13.836 -3.437 1.00 88.31 87 TYR A O 1
ATOM 692 N N . PRO A 1 88 ? -4.484 -15.127 -5.221 1.00 86.69 88 PRO A N 1
ATOM 693 C CA . PRO A 1 88 ? -5.939 -14.961 -5.120 1.00 86.69 88 PRO A CA 1
ATOM 694 C C . PRO A 1 88 ? -6.523 -15.265 -3.735 1.00 86.69 88 PRO A C 1
ATOM 696 O O . PRO A 1 88 ? -7.492 -14.637 -3.312 1.00 86.69 88 PRO A O 1
ATOM 699 N N . GLU A 1 89 ? -5.922 -16.211 -3.027 1.00 88.75 89 GLU A N 1
ATOM 700 C CA . GLU A 1 89 ? -6.326 -16.671 -1.706 1.00 88.75 89 GLU A CA 1
ATOM 701 C C . GLU A 1 89 ? -6.087 -15.613 -0.617 1.00 88.75 89 GLU A C 1
ATOM 703 O O . GLU A 1 89 ? -6.824 -15.591 0.364 1.00 88.75 89 GLU A O 1
ATOM 708 N N . ASP A 1 90 ? -5.155 -14.681 -0.833 1.00 87.56 90 ASP A N 1
ATOM 709 C CA . ASP A 1 90 ? -4.827 -13.603 0.110 1.00 87.56 90 ASP A CA 1
ATOM 710 C C . ASP A 1 90 ? -5.754 -12.378 -0.040 1.00 87.56 90 ASP A C 1
ATOM 712 O O . ASP A 1 90 ? -5.641 -11.406 0.704 1.00 87.56 90 ASP A O 1
ATOM 716 N N . ILE A 1 91 ? -6.662 -12.371 -1.025 1.00 83.62 91 ILE A N 1
ATOM 717 C CA . ILE A 1 91 ? -7.549 -11.222 -1.303 1.00 83.62 91 ILE A CA 1
ATOM 718 C C . ILE A 1 91 ? -8.761 -11.188 -0.355 1.00 83.62 91 ILE A C 1
ATOM 720 O O . ILE A 1 91 ? -9.389 -10.141 -0.191 1.00 83.62 91 ILE A O 1
ATOM 724 N N . LEU A 1 92 ? -9.121 -12.328 0.237 1.00 76.94 92 LEU A N 1
ATOM 725 C CA . LEU A 1 92 ? -10.373 -12.515 0.979 1.00 76.94 92 LEU A CA 1
ATOM 726 C C . LEU A 1 92 ? -10.216 -12.464 2.509 1.00 76.94 92 LEU A C 1
ATOM 728 O O . LEU A 1 92 ? -11.220 -12.630 3.206 1.00 76.94 92 LEU A O 1
ATOM 732 N N . GLU A 1 93 ? -8.998 -12.261 3.014 1.00 52.66 93 GLU A N 1
ATOM 733 C CA . GLU A 1 93 ? -8.692 -12.127 4.450 1.00 52.66 93 GLU A CA 1
ATOM 734 C C . GLU A 1 93 ? -8.889 -10.687 4.959 1.00 52.66 93 GLU A C 1
ATOM 736 O O . GLU A 1 93 ? -9.477 -10.529 6.056 1.00 52.66 93 GLU A O 1
#

Solvent-accessible surface area (backbone atoms only — not comparable to full-atom values): 5905 Å² total; per-residue (Å²): 113,50,74,53,72,48,79,44,76,48,79,70,90,58,94,85,65,94,33,90,81,46,70,44,82,48,73,50,78,45,77,77,67,48,73,68,56,54,48,60,67,40,60,91,33,75,91,52,64,54,76,40,60,50,96,82,38,25,34,74,41,54,33,73,57,33,28,64,75,68,74,46,51,49,79,79,38,49,77,39,41,58,74,76,76,51,61,78,80,72,73,80,118

pLDDT: mean 82.01, std 12.58, range [52.66, 94.94]

Secondary structure (DSSP, 8-state):
-EEEEEEEEE---STT---TTEEEEEEEEE-SS-HHHHHHHHTT-TT---EEE-TT-BEEEE-HHHHHHHT--HHHHBT-BGGGGS-GGGG--

Sequence (93 aa):
MYVRGHFKNMNSTEPGCPSDNQCVFMATCSPLITPDIKENLVQNNTMVFKTVHKLDMSFLGLSKNGEFHLGCTTDDLIQRSWYSLLYPEDILE

Mean predicted aligned error: 11.65 Å